Protein 2D59 (pdb70)

Nearest PDB structures (foldseek):
  3qa9-assembly1_A  TM=9.962E-01  e=3.421E-25  Escherichia coli
  2d5a-assembly1_A  TM=9.870E-01  e=1.812E-25  Pyrococcus horikoshii OT3
  3q9n-assembly1_A  TM=9.762E-01  e=2.712E-22  Escherichia coli
  3q9u-assembly1_A  TM=9.731E-01  e=4.806E-22  Escherichia coli
  3q9n-assembly2_B  TM=9.818E-01  e=1.826E-21  Escherichia coli

Foldseek 3Di:
DDWPDDDDLVRLLVCLVPFQFEEEEPADQDPVALNLVQVVLSVVVRGRYAYEDLVDQDHPNHGYHPAPLVDPDQHAEYADDDAQVPLLVNLVRCLVSVHQEYEAEARRHDVVSVVVNVVSNHHYTYHHGNNRSCCVSVNDD

Sequence (141 aa):
TRPIDGLTDEDIREILTRYKKIALVGASPKPERDANIVMKYLLEHGYDVYPVNPKYEEVLGRKCYPSVLDIPDKIEVVDLFVKPKLTMEYVEQAIKKGAKVVWFQYNTYNREASKKADEAGLIIVANRCMMREHERLLGEK

InterPro domains:
  IPR003781 CoA-binding [PF13380] (23-137)
  IPR003781 CoA-binding [SM00881] (19-111)
  IPR036291 NAD(P)-binding domain superfamily [SSF51735] (10-139)

Structure (mmCIF, N/CA/C/O backbone):
data_2D59
#
_entry.id   2D59
#
_cell.length_a   61.758
_cell.length_b   61.758
_cell.length_c   61.389
_cell.angle_alpha   90.00
_cell.angle_beta   90.00
_cell.angle_gamma   120.00
#
_symmetry.space_group_name_H-M   'P 31 2 1'
#
loop_
_entity.id
_entity.type
_entity.pdbx_description
1 polymer 'hypothetical protein PH1109'
2 water water
#
loop_
_atom_site.group_PDB
_atom_site.id
_atom_site.type_symbol
_atom_site.label_atom_id
_atom_site.label_alt_id
_atom_site.label_comp_id
_atom_site.label_asym_id
_atom_site.label_entity_id
_atom_site.label_seq_id
_atom_site.pdbx_P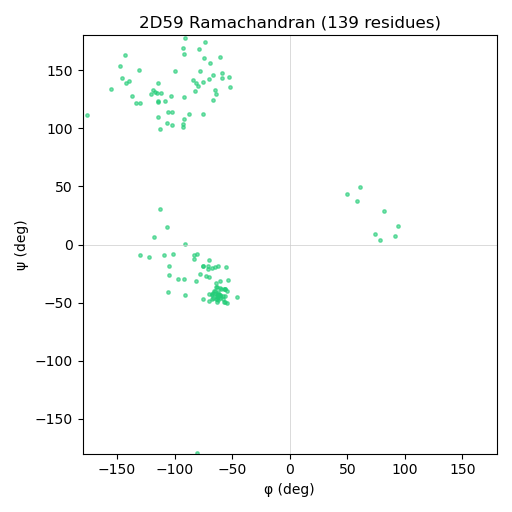DB_ins_code
_atom_site.Cartn_x
_atom_site.Cartn_y
_atom_site.Cartn_z
_atom_site.occupancy
_atom_site.B_iso_or_equiv
_atom_site.auth_seq_id
_atom_site.auth_comp_id
_atom_site.auth_asym_id
_atom_site.auth_atom_id
_atom_site.pdbx_PDB_model_num
ATOM 1 N N . THR A 1 4 ? 50.609 30.636 11.571 1.00 52.04 4 THR A N 1
ATOM 2 C CA . THR A 1 4 ? 49.601 31.331 12.421 1.00 48.12 4 THR A CA 1
ATOM 3 C C . THR A 1 4 ? 49.915 32.818 12.551 1.00 42.98 4 THR A C 1
ATOM 4 O O . THR A 1 4 ? 50.367 33.280 13.599 1.00 46.25 4 THR A O 1
ATOM 8 N N . ARG A 1 5 ? 49.668 33.563 11.479 1.00 35.68 5 ARG A N 1
ATOM 9 C CA . ARG A 1 5 ? 49.928 34.998 11.460 1.00 32.56 5 ARG A CA 1
ATOM 10 C C . ARG A 1 5 ? 48.798 35.782 12.122 1.00 29.04 5 ARG A C 1
ATOM 11 O O . ARG A 1 5 ? 47.622 35.472 11.932 1.00 31.30 5 ARG A O 1
ATOM 19 N N . PRO A 1 6 ? 49.143 36.812 12.912 1.00 26.45 6 PRO A N 1
ATOM 20 C CA . PRO A 1 6 ? 48.125 37.624 13.582 1.00 24.64 6 PRO A CA 1
ATOM 21 C C . PRO A 1 6 ? 47.186 38.271 12.566 1.00 23.74 6 PRO A C 1
ATOM 22 O O . PRO A 1 6 ? 47.608 38.673 11.479 1.00 24.27 6 PRO A O 1
ATOM 26 N N . ILE A 1 7 ? 45.914 38.366 12.928 1.00 19.40 7 ILE A N 1
ATOM 27 C CA . ILE A 1 7 ? 44.909 38.972 12.065 1.00 18.91 7 ILE A CA 1
ATOM 28 C C . ILE A 1 7 ? 44.783 40.458 12.390 1.00 20.68 7 ILE A C 1
ATOM 29 O O . ILE A 1 7 ? 44.469 41.269 11.519 1.00 23.27 7 ILE A O 1
ATOM 34 N N . ASP A 1 8 ? 45.037 40.813 13.646 1.00 19.94 8 ASP A N 1
ATOM 35 C CA . ASP A 1 8 ? 44.968 42.211 14.057 1.00 21.19 8 ASP A CA 1
ATOM 36 C C . ASP A 1 8 ? 46.244 42.919 13.607 1.00 24.25 8 ASP A C 1
ATOM 37 O O . ASP A 1 8 ? 47.211 42.269 13.206 1.00 27.18 8 ASP A O 1
ATOM 42 N N . GLY A 1 9 ? 46.247 44.247 13.675 1.00 26.77 9 GLY A N 1
ATOM 43 C CA . GLY A 1 9 ? 47.418 45.001 13.262 1.00 27.33 9 GLY A CA 1
ATOM 44 C C . GLY A 1 9 ? 48.207 45.600 14.412 1.00 26.49 9 GLY A C 1
ATOM 45 O O . GLY A 1 9 ? 49.056 46.468 14.206 1.00 31.89 9 GLY A O 1
ATOM 46 N N . LEU A 1 10 ? 47.937 45.135 15.627 1.00 25.76 10 LEU A N 1
ATOM 47 C CA . LEU A 1 10 ? 48.628 45.638 16.808 1.00 21.50 10 LEU A CA 1
ATOM 48 C C . LEU A 1 10 ? 50.102 45.220 16.826 1.00 19.87 10 LEU A C 1
ATOM 49 O O . LEU A 1 10 ? 50.489 44.222 16.215 1.00 24.99 10 LEU A O 1
ATOM 54 N N . THR A 1 11 ? 50.920 45.990 17.537 1.00 21.66 11 THR A N 1
ATOM 55 C CA . THR A 1 11 ? 52.351 45.722 17.645 1.00 23.20 11 THR A CA 1
ATOM 56 C C . THR A 1 11 ? 52.643 44.872 18.875 1.00 21.89 11 THR A C 1
ATOM 57 O O . THR A 1 11 ? 51.771 44.682 19.725 1.00 23.53 11 THR A O 1
ATOM 61 N N . ASP A 1 12 ? 53.865 44.361 18.979 1.00 20.96 12 ASP A N 1
ATOM 62 C CA . ASP A 1 12 ? 54.220 43.558 20.140 1.00 21.40 12 ASP A CA 1
ATOM 63 C C . ASP A 1 12 ? 54.064 44.403 21.399 1.00 23.70 12 ASP A C 1
ATOM 64 O O . ASP A 1 12 ? 53.734 43.889 22.465 1.00 22.25 12 ASP A O 1
ATOM 69 N N . GLU A 1 13 ? 54.293 45.706 21.263 1.00 25.87 13 GLU A N 1
ATOM 70 C CA . GLU A 1 13 ? 54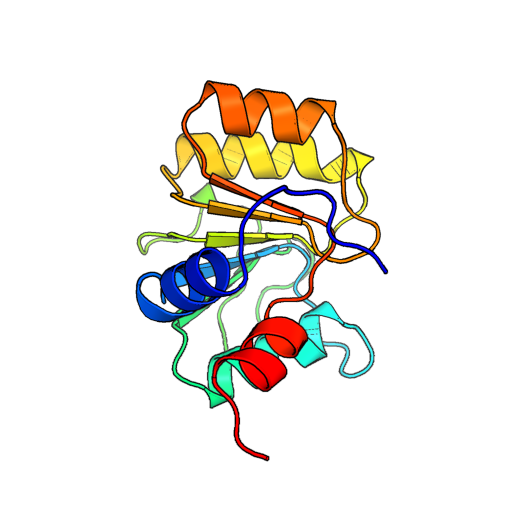.179 46.629 22.386 1.00 27.43 13 GLU A CA 1
ATOM 71 C C . GLU A 1 13 ? 52.727 46.723 22.850 1.00 24.94 13 GLU A C 1
ATOM 72 O O . GLU A 1 13 ? 52.447 46.754 24.050 1.00 23.44 13 GLU A O 1
ATOM 78 N N . ASP A 1 14 ? 51.808 46.778 21.890 1.00 21.83 14 ASP A N 1
ATOM 79 C CA . ASP A 1 14 ? 50.383 46.861 22.199 1.00 22.13 14 ASP A CA 1
ATOM 80 C C . ASP A 1 14 ? 49.922 45.619 22.943 1.00 22.65 14 ASP A C 1
ATOM 81 O O . ASP A 1 14 ? 49.220 45.709 23.950 1.00 23.63 14 ASP A O 1
ATOM 86 N N . ILE A 1 15 ? 50.317 44.454 22.437 1.00 23.41 15 ILE A N 1
ATOM 87 C CA . ILE A 1 15 ? 49.919 43.191 23.055 1.00 22.97 15 ILE A CA 1
ATOM 88 C C . ILE A 1 15 ? 50.487 43.090 24.456 1.00 22.44 15 ILE A C 1
ATOM 89 O O . ILE A 1 15 ? 49.796 42.682 25.393 1.00 22.16 15 ILE A O 1
ATOM 94 N N . ARG A 1 16 ? 51.751 43.464 24.599 1.00 20.02 16 ARG A N 1
ATOM 95 C CA . ARG A 1 16 ? 52.410 43.417 25.895 1.00 20.28 16 ARG A CA 1
ATOM 96 C C . ARG A 1 16 ? 51.668 44.309 26.892 1.00 21.60 16 ARG A C 1
ATOM 97 O O . ARG A 1 16 ? 51.533 43.966 28.069 1.00 22.09 16 ARG A O 1
ATOM 105 N N . GLU A 1 17 ? 51.189 45.453 26.412 1.00 21.90 17 GLU A N 1
ATOM 106 C CA . GLU A 1 17 ? 50.446 46.397 27.248 1.00 24.42 17 GLU A CA 1
ATOM 107 C C . GLU A 1 17 ? 49.103 45.793 27.665 1.00 24.80 17 GLU A C 1
ATOM 108 O O . GLU A 1 17 ? 48.687 45.908 28.817 1.00 19.46 17 GLU A O 1
ATOM 114 N N . ILE A 1 18 ? 48.431 45.147 26.718 1.00 21.02 18 ILE A N 1
ATOM 115 C CA . ILE A 1 18 ? 47.146 44.514 26.990 1.00 22.34 18 ILE A CA 1
ATOM 116 C C . ILE A 1 18 ? 47.296 43.441 28.060 1.00 22.38 18 ILE A C 1
ATOM 117 O O . ILE A 1 18 ? 46.464 43.325 28.962 1.00 21.11 18 ILE A O 1
ATOM 122 N N . LEU A 1 19 ? 48.354 42.645 27.944 1.00 18.86 19 LEU A N 1
ATOM 123 C CA . LEU A 1 19 ? 48.620 41.567 28.891 1.00 16.73 19 LEU A CA 1
ATOM 124 C C . LEU A 1 19 ? 49.051 42.106 30.249 1.00 21.17 19 LEU A C 1
ATOM 125 O O . LEU A 1 19 ? 48.951 41.424 31.267 1.00 18.99 19 LEU A O 1
ATOM 130 N N . THR A 1 20 ? 49.531 43.342 30.263 1.00 18.64 20 THR A N 1
ATOM 131 C CA . THR A 1 20 ? 49.997 43.942 31.499 1.00 20.96 20 THR A CA 1
ATOM 132 C C . THR A 1 20 ? 48.906 44.699 32.247 1.00 23.94 20 THR A C 1
ATOM 133 O O . THR A 1 20 ? 48.776 44.570 33.464 1.00 23.59 20 THR A O 1
ATOM 137 N N . ARG A 1 21 ? 48.112 45.471 31.517 1.00 24.30 21 ARG A N 1
ATOM 138 C CA . ARG A 1 21 ? 47.060 46.267 32.139 1.00 24.96 21 ARG A CA 1
ATOM 139 C C . ARG A 1 21 ? 45.763 45.541 32.475 1.00 26.40 21 ARG A C 1
ATOM 140 O O . ARG A 1 21 ? 45.099 45.884 33.451 1.00 26.64 21 ARG A O 1
ATOM 148 N N . TYR A 1 22 ? 45.402 44.538 31.682 1.00 23.73 22 TYR A N 1
ATOM 149 C CA . TYR A 1 22 ? 44.167 43.803 31.928 1.00 22.00 22 TYR A CA 1
ATOM 150 C C . TYR A 1 22 ? 44.423 42.420 32.522 1.00 26.06 22 TYR A C 1
ATOM 151 O O . TYR A 1 22 ? 44.994 41.543 31.871 1.00 25.25 22 TYR A O 1
ATOM 160 N N . LYS A 1 23 ? 43.992 42.238 33.768 1.00 24.45 23 LYS A N 1
ATOM 161 C CA . LYS A 1 23 ? 44.165 40.973 34.471 1.00 24.16 23 LYS A CA 1
ATOM 162 C C . LYS A 1 23 ? 42.845 40.230 34.663 1.00 22.44 23 LYS A C 1
ATOM 163 O O . LYS A 1 23 ? 42.846 39.083 35.100 1.00 22.15 23 LYS A O 1
ATOM 169 N N . LYS 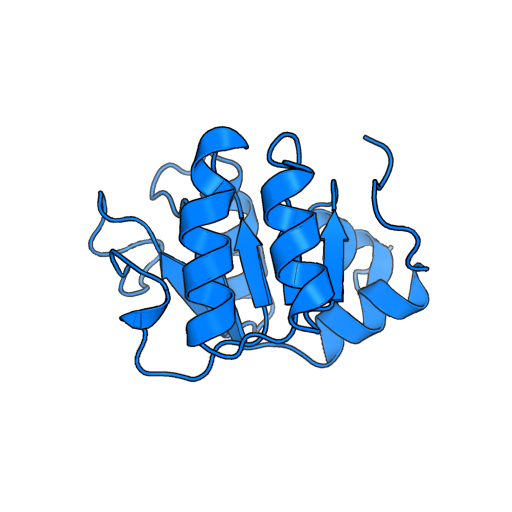A 1 24 ? 41.731 40.886 34.345 1.00 18.83 24 LYS A N 1
ATOM 170 C CA . LYS A 1 24 ? 40.407 40.279 34.497 1.00 23.07 24 LYS A CA 1
ATOM 171 C C . LYS A 1 24 ? 40.010 39.609 33.185 1.00 21.24 24 LYS A C 1
ATOM 172 O O . LYS A 1 24 ? 39.565 40.273 32.243 1.00 21.19 24 LYS A O 1
ATOM 178 N N . ILE A 1 25 ? 40.164 38.289 33.131 1.00 19.83 25 ILE A N 1
ATOM 179 C CA . ILE A 1 25 ? 39.860 37.533 31.922 1.00 18.44 25 ILE A CA 1
ATOM 180 C C . ILE A 1 25 ? 38.657 36.606 32.007 1.00 21.21 25 ILE A C 1
ATOM 181 O O . ILE A 1 25 ? 38.532 35.817 32.942 1.00 20.25 25 ILE A O 1
ATOM 186 N N . ALA A 1 26 ? 37.779 36.711 31.016 1.00 21.12 26 ALA A N 1
ATOM 187 C CA . ALA A 1 26 ? 36.627 35.833 30.912 1.00 20.07 26 ALA A CA 1
ATOM 188 C C . ALA A 1 26 ? 37.082 34.869 29.819 1.00 21.90 26 ALA A C 1
ATOM 189 O O . ALA A 1 26 ? 37.288 35.274 28.672 1.00 22.35 26 ALA A O 1
ATOM 191 N N . LEU A 1 27 ? 37.264 33.602 30.171 1.00 18.02 27 LEU A N 1
ATOM 192 C CA . LEU A 1 27 ? 37.733 32.626 29.197 1.00 16.54 27 LEU A CA 1
ATOM 193 C C . LEU A 1 27 ? 36.577 31.761 28.712 1.00 21.84 27 LEU A C 1
ATOM 194 O O . LEU A 1 27 ? 36.131 30.843 29.404 1.00 21.00 27 LEU A O 1
ATOM 199 N N . VAL A 1 28 ? 36.105 32.079 27.508 1.00 21.22 28 VAL A N 1
ATOM 200 C CA . VAL A 1 28 ? 34.982 31.391 26.879 1.00 20.37 28 VAL A CA 1
ATOM 201 C C . VAL A 1 28 ? 35.401 30.100 26.192 1.00 23.31 28 VAL A C 1
ATOM 202 O O . VAL A 1 28 ? 36.362 30.071 25.420 1.00 22.38 28 VAL A O 1
ATOM 206 N N . GLY A 1 29 ? 34.660 29.031 26.461 1.00 22.58 29 GLY A N 1
ATOM 207 C CA . GLY A 1 29 ? 34.990 27.748 25.877 1.00 18.16 29 GLY A CA 1
ATOM 208 C C . GLY A 1 29 ? 35.856 26.953 26.833 1.00 18.72 29 GLY A C 1
ATOM 209 O O . GLY A 1 29 ? 36.488 25.973 26.439 1.00 24.23 29 GLY A O 1
ATOM 210 N N . ALA A 1 30 ? 35.881 27.381 28.093 1.00 19.31 30 ALA A N 1
ATOM 211 C CA . ALA A 1 30 ? 36.670 26.712 29.123 1.00 20.82 30 ALA A CA 1
ATOM 212 C C . ALA A 1 30 ? 36.350 25.222 29.156 1.00 24.01 30 ALA A C 1
ATOM 213 O O . ALA A 1 30 ? 35.204 24.819 28.951 1.00 22.57 30 ALA A O 1
ATOM 215 N N . SER A 1 31 ? 37.367 24.411 29.428 1.00 19.98 31 SER A N 1
ATOM 216 C CA . SER A 1 31 ? 37.199 22.963 29.460 1.00 22.03 31 SER A CA 1
ATOM 217 C C . SER A 1 31 ? 38.078 22.304 30.517 1.00 22.09 31 SER A C 1
ATOM 218 O O . SER A 1 31 ? 39.204 22.735 30.758 1.00 20.93 31 SER A O 1
ATOM 221 N N . PRO A 1 32 ? 37.565 21.248 31.171 1.00 21.58 32 PRO A N 1
ATOM 222 C CA . PRO A 1 32 ? 38.323 20.534 32.201 1.00 18.86 32 PRO A CA 1
ATOM 223 C C . PRO A 1 32 ? 39.316 19.552 31.572 1.00 18.32 32 PRO A C 1
ATOM 224 O O . PRO A 1 32 ? 40.150 18.968 32.262 1.00 21.57 32 PRO A O 1
ATOM 228 N N . LYS A 1 33 ? 39.220 19.382 30.255 1.00 19.73 33 LYS A N 1
ATOM 229 C CA . LYS A 1 33 ? 40.095 18.473 29.521 1.00 23.05 33 LYS A CA 1
ATOM 230 C C . LYS A 1 33 ? 41.491 19.068 29.363 1.00 25.14 33 LYS A C 1
ATOM 231 O O . LYS A 1 33 ? 41.679 20.050 28.645 1.00 25.08 33 LYS A O 1
ATOM 237 N N . PRO A 1 34 ? 42.492 18.464 30.020 1.00 23.92 34 PRO A N 1
ATOM 238 C CA . PRO A 1 34 ? 43.888 18.916 29.979 1.00 24.66 34 PRO A CA 1
ATOM 239 C C . PRO A 1 34 ? 44.510 19.088 28.595 1.00 25.32 34 PRO A C 1
ATOM 240 O O . PRO A 1 34 ? 45.385 19.939 28.411 1.00 28.18 34 PRO A O 1
ATOM 244 N N . GLU A 1 35 ? 44.069 18.291 27.626 1.00 23.14 35 GLU A N 1
ATOM 245 C CA . GLU A 1 35 ? 44.644 18.363 26.289 1.00 25.76 35 GLU A CA 1
ATOM 246 C C . GLU A 1 35 ? 44.075 19.454 25.390 1.00 22.82 35 GLU A C 1
ATOM 247 O O . GLU A 1 35 ? 44.607 19.704 24.309 1.00 25.99 35 GLU A O 1
ATOM 253 N N . ARG A 1 36 ? 43.003 20.105 25.832 1.00 23.44 36 ARG A N 1
ATOM 254 C CA . ARG A 1 36 ? 42.382 21.170 25.049 1.00 25.73 36 ARG A CA 1
ATOM 255 C C . ARG A 1 36 ? 43.098 22.495 25.289 1.00 21.18 36 ARG A C 1
ATOM 256 O O . ARG A 1 36 ? 43.502 22.793 26.411 1.00 20.98 36 ARG A O 1
ATOM 264 N N . ASP A 1 37 ? 43.249 23.286 24.230 1.00 22.01 37 ASP A N 1
ATOM 265 C CA . ASP A 1 37 ? 43.922 24.579 24.334 1.00 20.71 37 ASP A CA 1
ATOM 266 C C . ASP A 1 37 ? 43.314 25.477 25.411 1.00 19.52 37 ASP A C 1
ATOM 267 O O . ASP A 1 37 ? 44.037 26.153 26.141 1.00 18.44 37 ASP A O 1
ATOM 272 N N . ALA A 1 38 ? 41.990 25.482 25.519 1.00 18.76 38 ALA A N 1
ATOM 273 C CA . ALA A 1 38 ? 41.322 26.309 26.519 1.00 19.24 38 ALA A CA 1
ATOM 274 C C . ALA A 1 38 ? 41.822 26.006 27.930 1.00 18.95 38 ALA A C 1
ATOM 275 O O . ALA A 1 38 ? 41.968 26.908 28.753 1.00 17.68 38 ALA A O 1
ATOM 277 N N . ASN A 1 39 ? 42.080 24.733 28.208 1.00 16.21 39 ASN A N 1
ATOM 278 C CA . ASN A 1 39 ? 42.559 24.335 29.527 1.00 18.85 39 ASN A CA 1
ATOM 279 C C . ASN A 1 39 ? 44.034 24.702 29.689 1.00 17.34 39 ASN A C 1
ATOM 280 O O . ASN A 1 39 ? 44.436 25.274 30.705 1.00 18.13 39 ASN A O 1
ATOM 285 N N . ILE A 1 40 ? 44.831 24.380 28.677 1.00 18.22 40 ILE A N 1
ATOM 286 C CA . ILE A 1 40 ? 46.257 24.681 28.694 1.00 16.20 40 ILE A CA 1
ATOM 287 C C . ILE A 1 40 ? 46.504 26.170 28.961 1.00 18.51 40 ILE A C 1
ATOM 288 O O . ILE A 1 40 ? 47.296 26.535 29.837 1.00 17.98 40 ILE A O 1
ATOM 293 N N . VAL A 1 41 ? 45.818 27.022 28.207 1.00 17.37 41 VAL A N 1
ATOM 294 C CA . VAL A 1 41 ? 45.978 28.467 28.356 1.00 15.26 41 VAL A CA 1
ATOM 295 C C . VAL A 1 41 ? 45.446 28.972 29.698 1.00 17.25 41 VAL A C 1
ATOM 296 O O . VAL A 1 41 ? 46.088 29.785 30.364 1.00 16.22 41 VAL A O 1
ATOM 300 N N . MET A 1 42 ? 44.280 28.493 30.115 1.00 17.35 42 MET A N 1
ATOM 301 C CA . MET A 1 42 ? 43.746 28.946 31.394 1.00 16.67 42 MET A CA 1
ATOM 302 C C . MET A 1 42 ? 44.691 28.584 32.535 1.00 17.44 42 MET A C 1
ATOM 303 O O . MET A 1 42 ? 44.946 29.393 33.427 1.00 16.41 42 MET A O 1
ATOM 308 N N . LYS A 1 43 ? 45.212 27.361 32.509 1.00 14.31 43 LYS A N 1
ATOM 309 C CA . LYS A 1 43 ? 46.120 26.915 33.556 1.00 17.35 43 LYS A CA 1
ATOM 310 C C . LYS A 1 43 ? 47.324 27.853 33.630 1.00 18.58 43 LYS A C 1
ATOM 311 O O . LYS A 1 43 ? 47.739 28.264 34.712 1.00 18.93 43 LYS A O 1
ATOM 317 N N . TYR A 1 44 ? 47.865 28.194 32.466 1.00 18.08 44 TYR A N 1
ATOM 318 C CA . TYR A 1 44 ? 49.020 29.082 32.378 1.00 15.10 44 TYR A CA 1
ATOM 319 C C . TYR A 1 44 ? 48.689 30.465 32.937 1.00 16.98 44 TYR A C 1
ATOM 320 O O . TYR A 1 44 ? 49.472 31.041 33.698 1.00 18.23 44 TYR A O 1
ATOM 329 N N . LEU A 1 45 ? 47.528 30.995 32.563 1.00 17.57 45 LEU A N 1
ATOM 330 C CA . LEU A 1 45 ? 47.118 32.314 33.038 1.00 16.96 45 LEU A CA 1
ATOM 331 C C . LEU A 1 45 ? 46.953 32.337 34.555 1.00 16.85 45 LEU A C 1
ATOM 332 O O . LEU A 1 45 ? 47.370 33.285 35.216 1.00 18.79 45 LEU A O 1
ATOM 337 N N . LEU A 1 46 ? 46.349 31.292 35.114 1.00 17.38 46 LEU A N 1
ATOM 338 C CA . LEU A 1 46 ? 46.168 31.236 36.555 1.00 14.32 46 LEU A CA 1
ATOM 339 C C . LEU A 1 46 ? 47.529 31.214 37.238 1.00 15.75 46 LEU A C 1
ATOM 340 O O . LEU A 1 46 ? 47.730 31.866 38.261 1.00 16.95 46 LEU A O 1
ATOM 345 N N . GLU A 1 47 ? 48.461 30.463 36.659 1.00 17.06 47 GLU A N 1
ATOM 346 C CA . GLU A 1 47 ? 49.799 30.351 37.219 1.00 18.42 47 GLU A CA 1
ATOM 347 C C . GLU A 1 47 ? 50.590 31.647 37.076 1.00 18.61 47 GLU A C 1
ATOM 348 O O . GLU A 1 47 ? 51.619 31.822 37.724 1.00 23.37 47 GLU A O 1
ATOM 354 N N . HIS A 1 48 ? 50.097 32.562 36.249 1.00 16.57 48 HIS A N 1
ATOM 355 C CA . HIS A 1 48 ? 50.785 33.830 36.060 1.00 19.64 48 HIS A CA 1
ATOM 356 C C . HIS A 1 48 ? 50.046 35.055 36.595 1.00 20.39 48 HIS A C 1
ATOM 357 O O . HIS A 1 48 ? 50.168 36.164 36.066 1.00 22.60 48 HIS A O 1
ATOM 364 N N . GLY A 1 49 ? 49.270 34.832 37.654 1.00 22.13 49 GLY A N 1
ATOM 365 C CA . GLY A 1 49 ? 48.563 35.911 38.324 1.00 20.79 49 GLY A CA 1
ATOM 366 C C . GLY A 1 49 ? 47.286 36.506 37.774 1.00 16.70 49 GLY A C 1
ATOM 367 O O . GLY A 1 49 ? 46.766 37.466 38.346 1.00 20.10 49 GLY A O 1
ATOM 368 N N . TYR A 1 50 ? 46.770 35.966 36.678 1.00 18.69 50 TYR A N 1
ATOM 369 C CA . TYR A 1 50 ? 45.542 36.498 36.109 1.00 17.65 50 TYR A CA 1
ATOM 370 C C . TYR A 1 50 ? 44.294 36.052 36.867 1.00 20.28 50 TYR A C 1
ATOM 371 O O . TYR A 1 50 ? 44.269 34.975 37.468 1.00 17.69 50 TYR A O 1
ATOM 380 N N . ASP A 1 51 ? 43.276 36.909 36.865 1.00 19.73 51 ASP A N 1
ATOM 381 C CA . ASP A 1 51 ? 41.990 36.594 37.493 1.00 19.33 51 ASP A CA 1
ATOM 382 C C . ASP A 1 51 ? 41.192 36.011 36.334 1.00 17.96 51 ASP A C 1
ATOM 383 O O . ASP A 1 51 ? 40.727 36.747 35.463 1.00 20.31 51 ASP A O 1
ATOM 388 N N . VAL A 1 52 ? 41.046 34.690 36.314 1.00 17.80 52 VAL A N 1
ATOM 389 C CA . VAL A 1 52 ? 40.347 34.029 35.222 1.00 18.93 52 VAL A CA 1
ATOM 390 C C . VAL A 1 52 ? 38.982 33.481 35.616 1.00 20.20 52 VAL A C 1
ATOM 391 O O . VAL A 1 52 ? 38.863 32.678 36.541 1.00 19.44 52 VAL A O 1
ATOM 395 N N . TYR A 1 53 ? 37.963 33.931 34.893 1.00 17.28 53 TYR A N 1
ATOM 396 C CA . TYR A 1 53 ? 36.584 33.518 35.112 1.00 20.07 53 TYR A CA 1
ATOM 397 C C . TYR A 1 53 ? 36.150 32.717 33.890 1.00 19.69 53 TYR A C 1
ATOM 398 O O . TYR A 1 53 ? 35.801 33.283 32.853 1.00 20.17 53 TYR A O 1
ATOM 407 N N . PRO A 1 54 ? 36.185 31.379 33.991 1.00 20.25 54 PRO A N 1
ATOM 408 C CA . PRO A 1 54 ? 35.792 30.528 32.867 1.00 21.02 54 PRO A CA 1
ATOM 409 C C . PRO A 1 54 ? 34.317 30.609 32.506 1.00 20.57 54 PRO A C 1
ATOM 410 O O . PRO A 1 54 ? 33.461 30.778 33.375 1.00 20.27 54 PRO A O 1
ATOM 414 N N . VAL A 1 55 ? 34.041 30.493 31.211 1.00 19.33 55 VAL A N 1
ATOM 415 C CA . VAL A 1 55 ? 32.680 30.537 30.696 1.00 22.00 55 VAL A CA 1
ATOM 416 C C . VAL A 1 55 ? 32.412 29.356 29.770 1.00 24.57 55 VAL A C 1
ATOM 417 O O . VAL A 1 55 ? 33.106 29.163 28.774 1.00 23.28 55 VAL A O 1
ATOM 421 N N . ASN A 1 56 ? 31.400 28.566 30.115 1.00 24.93 56 ASN A N 1
ATOM 422 C CA . ASN A 1 56 ? 30.998 27.413 29.318 1.00 26.46 56 ASN A CA 1
ATOM 423 C C . ASN A 1 56 ? 29.753 26.801 29.951 1.00 29.73 56 ASN A C 1
ATOM 424 O O . ASN A 1 56 ? 29.814 26.250 31.047 1.00 25.73 56 ASN A O 1
ATOM 429 N N . PRO A 1 57 ? 28.603 26.902 29.270 1.00 31.06 57 PRO A N 1
ATOM 430 C CA . PRO A 1 57 ? 27.341 26.354 29.777 1.00 35.05 57 PRO A CA 1
ATOM 431 C C . PRO A 1 57 ? 27.405 24.865 30.122 1.00 34.96 57 PRO A C 1
ATOM 432 O O . PRO A 1 57 ? 26.574 24.363 30.879 1.00 33.65 57 PRO A O 1
ATOM 436 N N . LYS A 1 58 ? 28.393 24.166 29.571 1.00 33.51 58 LYS A N 1
ATOM 437 C CA . LYS A 1 58 ? 28.544 22.733 29.809 1.00 33.28 58 LYS A CA 1
ATOM 438 C C . LYS A 1 58 ? 29.274 22.365 31.097 1.00 35.15 58 LYS A C 1
ATOM 439 O O . LYS A 1 58 ? 29.264 21.203 31.504 1.00 34.47 58 LYS A O 1
ATOM 445 N N . TYR A 1 59 ? 29.908 23.341 31.740 1.00 28.42 59 TYR A N 1
ATOM 446 C CA . TYR A 1 59 ? 30.643 23.064 32.969 1.00 28.62 59 TYR A CA 1
ATOM 447 C C . TYR A 1 59 ? 30.307 24.031 34.094 1.00 24.54 59 TYR A C 1
ATOM 448 O O . TYR A 1 59 ? 29.967 25.190 33.856 1.00 29.53 59 TYR A O 1
ATOM 457 N N . GLU A 1 60 ? 30.408 23.546 35.327 1.00 27.64 60 GLU A N 1
ATOM 458 C CA . GLU A 1 60 ? 30.107 24.364 36.492 1.00 27.61 60 GLU A CA 1
ATOM 459 C C . GLU A 1 60 ? 31.396 24.786 37.197 1.00 26.11 60 GLU A C 1
ATOM 460 O O . GLU A 1 60 ? 31.406 25.739 37.976 1.00 28.44 60 GLU A O 1
ATOM 466 N N . GLU A 1 61 ? 32.479 24.072 36.910 1.00 26.24 61 GLU A N 1
ATOM 467 C CA . GLU A 1 61 ? 33.774 24.372 37.510 1.00 26.06 61 GLU A CA 1
ATOM 468 C C . GLU A 1 61 ? 34.922 23.884 36.633 1.00 23.97 61 GLU A C 1
ATOM 469 O O . GLU A 1 61 ? 34.907 22.759 36.139 1.00 24.83 61 GLU A O 1
ATOM 475 N N . VAL A 1 62 ? 35.919 24.742 36.435 1.00 21.90 62 VAL A N 1
ATOM 476 C CA . VAL A 1 62 ? 37.078 24.385 35.631 1.00 17.94 62 VAL A CA 1
ATOM 477 C C . VAL A 1 62 ? 38.332 24.880 36.344 1.00 18.26 62 VAL A C 1
ATOM 478 O O . VAL A 1 62 ? 38.414 26.044 36.728 1.00 19.00 62 VAL A O 1
ATOM 482 N N . LEU A 1 63 ? 39.287 23.977 36.539 1.00 21.22 63 LEU A N 1
ATOM 483 C CA . LEU A 1 63 ? 40.545 24.300 37.200 1.00 19.34 63 LEU A CA 1
ATOM 484 C C . LEU A 1 63 ? 40.360 25.035 38.529 1.00 21.42 63 LEU A C 1
ATOM 485 O O . LEU A 1 63 ? 41.067 25.999 38.822 1.00 20.74 63 LEU A O 1
ATOM 490 N N . GLY A 1 64 ? 39.405 24.569 39.331 1.00 20.24 64 GLY A N 1
ATOM 491 C CA . GLY A 1 64 ? 39.149 25.175 40.627 1.00 20.79 64 GLY A CA 1
ATOM 492 C C . GLY A 1 64 ? 38.442 26.516 40.584 1.00 18.94 64 GLY A C 1
ATOM 493 O O . GLY A 1 64 ? 38.318 27.187 41.608 1.00 21.92 64 GLY A O 1
ATOM 494 N N . ARG A 1 65 ? 37.968 26.905 39.406 1.00 17.67 65 ARG A N 1
ATOM 495 C CA . ARG A 1 65 ? 37.278 28.181 39.244 1.00 18.92 65 ARG A CA 1
ATOM 496 C C . ARG A 1 65 ? 35.811 27.963 38.880 1.00 18.29 65 ARG A C 1
ATOM 497 O O . ARG A 1 65 ? 35.491 27.084 38.078 1.00 22.90 65 ARG A O 1
ATOM 505 N N . LYS A 1 66 ? 34.923 28.761 39.467 1.00 20.96 66 LYS A N 1
ATOM 506 C CA . LYS A 1 66 ? 33.505 28.632 39.155 1.00 21.33 66 LYS A CA 1
ATOM 507 C C . LYS A 1 66 ? 33.315 28.987 37.685 1.00 22.32 66 LYS A C 1
ATOM 508 O O . LYS A 1 66 ? 33.779 30.032 37.229 1.00 22.98 66 LYS A O 1
ATOM 514 N N . CYS A 1 67 ? 32.631 28.118 36.949 1.00 22.85 67 CYS A N 1
ATOM 515 C CA . CYS A 1 67 ? 32.402 28.340 35.526 1.00 24.26 67 CYS A CA 1
ATOM 516 C C . CYS A 1 67 ? 30.979 28.822 35.252 1.00 26.42 67 CYS A C 1
ATOM 517 O O . CYS A 1 67 ? 30.012 28.197 35.686 1.00 28.65 67 CYS A O 1
ATOM 520 N N . TYR A 1 68 ? 30.859 29.933 34.529 1.00 26.54 68 TYR A N 1
ATOM 521 C CA . TYR A 1 68 ? 29.555 30.511 34.213 1.00 28.25 68 TYR A CA 1
ATOM 522 C C . TYR A 1 68 ? 29.066 30.163 32.805 1.00 31.18 68 TYR A C 1
ATOM 523 O O . TYR A 1 68 ? 29.862 29.965 31.888 1.00 29.09 68 TYR A O 1
ATOM 532 N N . PRO A 1 69 ? 27.738 30.073 32.621 1.00 30.91 69 PRO A N 1
ATOM 533 C CA . PRO A 1 69 ? 27.174 29.745 31.308 1.00 32.31 69 PRO A CA 1
ATOM 534 C C . PRO A 1 69 ? 27.235 30.915 30.327 1.00 32.43 69 PRO A C 1
ATOM 535 O O . PRO A 1 69 ? 27.124 30.726 29.117 1.00 36.03 69 PRO A O 1
ATOM 539 N N . SER A 1 70 ? 27.415 32.120 30.859 1.00 32.29 70 SER A N 1
ATOM 540 C CA . SER A 1 70 ? 27.493 33.329 30.045 1.00 33.43 70 SER A CA 1
ATOM 541 C C . SER A 1 70 ? 28.438 34.355 30.660 1.00 33.05 70 SER A C 1
ATOM 542 O O . SER A 1 70 ? 28.640 34.379 31.874 1.00 36.28 70 SER A O 1
ATOM 545 N N . VAL A 1 71 ? 29.012 35.206 29.815 1.00 31.40 71 VAL A N 1
ATOM 546 C CA . VAL A 1 71 ? 29.930 36.239 30.280 1.00 28.99 71 VAL A CA 1
ATOM 547 C C . VAL A 1 71 ? 29.233 37.227 31.213 1.00 34.01 71 VAL A C 1
ATOM 548 O O . VAL A 1 71 ? 29.825 37.704 32.183 1.00 34.25 71 VAL A O 1
ATOM 552 N N . LEU A 1 72 ? 27.974 37.529 30.915 1.00 34.33 72 LEU A N 1
ATOM 553 C CA . LEU A 1 72 ? 27.202 38.466 31.721 1.00 36.39 72 LEU A CA 1
ATOM 554 C C . LEU A 1 72 ? 26.883 37.942 33.120 1.00 37.76 72 LEU A C 1
ATOM 555 O O . LEU A 1 72 ? 26.578 38.724 34.021 1.00 36.50 72 LEU A O 1
ATOM 560 N N . ASP A 1 73 ? 26.954 36.626 33.302 1.00 36.74 73 ASP A N 1
ATOM 561 C CA . ASP A 1 73 ? 26.667 36.025 34.602 1.00 36.47 73 ASP A CA 1
ATOM 562 C C . ASP A 1 73 ? 27.803 36.231 35.597 1.00 38.87 73 ASP A C 1
ATOM 563 O O . ASP A 1 73 ? 27.614 36.087 36.805 1.00 40.83 73 ASP A O 1
ATOM 568 N N . ILE A 1 74 ? 28.984 36.559 35.087 1.00 34.37 74 ILE A N 1
ATOM 569 C CA . ILE A 1 74 ? 30.140 36.784 35.944 1.00 33.27 74 ILE A CA 1
ATOM 570 C C . ILE A 1 74 ? 29.920 38.032 36.792 1.00 37.40 74 ILE A C 1
ATOM 571 O O . ILE A 1 74 ? 29.661 39.112 36.266 1.00 37.86 74 ILE A O 1
ATOM 576 N N . PRO A 1 75 ? 30.016 37.894 38.123 1.00 36.68 75 PRO A N 1
ATOM 577 C CA . PRO A 1 75 ? 29.828 39.007 39.061 1.00 38.56 75 PRO A CA 1
ATOM 578 C C . PRO A 1 75 ? 30.880 40.108 38.930 1.00 39.10 75 PRO A C 1
ATOM 579 O O . PRO A 1 75 ? 30.554 41.293 38.898 1.00 42.07 75 PRO A O 1
ATOM 583 N N . ASP A 1 76 ? 32.144 39.704 38.857 1.00 37.44 76 ASP A N 1
ATOM 584 C CA . ASP A 1 76 ? 33.255 40.646 38.760 1.00 35.53 76 ASP A CA 1
ATOM 585 C C . ASP A 1 76 ? 33.399 41.296 37.390 1.00 32.90 76 ASP A C 1
ATOM 586 O O . ASP A 1 76 ? 32.878 40.793 36.394 1.00 29.93 76 ASP A O 1
ATOM 591 N N . LYS A 1 77 ? 34.110 42.420 37.348 1.00 32.32 77 LYS A N 1
ATOM 592 C CA . LYS A 1 77 ? 34.318 43.131 36.094 1.00 34.87 77 LYS A CA 1
ATOM 593 C C . LYS A 1 77 ? 35.244 42.319 35.199 1.00 33.55 77 LYS A C 1
ATOM 594 O O . LYS A 1 77 ? 36.182 41.676 35.674 1.00 30.27 77 LYS A O 1
ATOM 600 N N . ILE A 1 78 ? 34.964 42.345 33.903 1.00 31.92 78 ILE A N 1
ATOM 601 C CA . ILE A 1 78 ? 35.768 41.620 32.927 1.00 27.98 78 ILE A CA 1
ATOM 602 C C . ILE A 1 78 ? 36.376 42.616 31.958 1.00 26.02 78 ILE A C 1
ATOM 603 O O . ILE A 1 78 ? 35.686 43.503 31.459 1.00 28.23 78 ILE A O 1
ATOM 608 N N . GLU A 1 79 ? 37.670 42.469 31.695 1.00 27.30 79 GLU A N 1
ATOM 609 C CA . GLU A 1 79 ? 38.360 43.371 30.783 1.00 21.38 79 GLU A CA 1
ATOM 610 C C . GLU A 1 79 ? 38.655 42.696 29.448 1.00 26.10 79 GLU A C 1
ATOM 611 O O . GLU A 1 79 ? 38.507 43.307 28.390 1.00 25.48 79 GLU A O 1
ATOM 617 N N . VAL A 1 80 ? 39.061 41.430 29.504 1.00 23.72 80 VAL A N 1
ATOM 618 C CA . VAL A 1 80 ? 39.378 40.677 28.295 1.00 19.21 80 VAL A CA 1
ATOM 619 C C . VAL A 1 80 ? 38.512 39.430 28.137 1.00 23.81 80 VAL A C 1
ATOM 620 O O . VAL A 1 80 ? 38.378 38.626 29.061 1.00 22.56 80 VAL A O 1
ATOM 624 N N . VAL A 1 81 ? 37.916 39.281 26.961 1.00 19.65 81 VAL A N 1
ATOM 625 C CA . VAL A 1 81 ? 37.107 38.108 26.671 1.00 18.36 81 VAL A CA 1
ATOM 626 C C . VAL A 1 81 ? 37.937 37.257 25.712 1.00 19.37 81 VAL A C 1
ATOM 627 O O . VAL A 1 81 ? 38.077 37.573 24.527 1.00 21.22 81 VAL A O 1
ATOM 631 N N . ASP A 1 82 ? 38.493 36.180 26.255 1.00 19.70 82 ASP A N 1
ATOM 632 C CA . ASP A 1 82 ? 39.361 35.258 25.529 1.00 18.93 82 ASP A CA 1
ATOM 633 C C . ASP A 1 82 ? 38.531 34.122 24.938 1.00 19.18 82 ASP A C 1
ATOM 634 O O . ASP A 1 82 ? 38.071 33.241 25.664 1.00 19.34 82 ASP A O 1
ATOM 639 N N . LEU A 1 83 ? 38.358 34.141 23.618 1.00 17.55 83 LEU A N 1
ATOM 640 C CA . LEU A 1 83 ? 37.532 33.150 22.925 1.00 17.71 83 LEU A CA 1
ATOM 641 C C . LEU A 1 83 ? 38.195 31.884 22.392 1.00 16.73 83 LEU A C 1
ATOM 642 O O . LEU A 1 83 ? 39.155 31.940 21.628 1.00 18.15 83 LEU A O 1
ATOM 647 N N . PHE A 1 84 ? 37.637 30.737 22.768 1.00 21.02 84 PHE A N 1
ATOM 648 C CA . PHE A 1 84 ? 38.136 29.447 22.311 1.00 23.62 84 PHE A CA 1
ATOM 649 C C . PHE A 1 84 ? 37.074 28.694 21.508 1.00 29.04 84 PHE A C 1
ATOM 650 O O . PHE A 1 84 ? 37.282 27.544 21.119 1.00 36.25 84 PHE A O 1
ATOM 658 N N . VAL A 1 85 ? 35.947 29.350 21.244 1.00 23.68 85 VAL A N 1
ATOM 659 C CA . VAL A 1 85 ? 34.856 28.722 20.497 1.00 26.63 85 VAL A CA 1
ATOM 660 C C . VAL A 1 85 ? 34.897 28.954 18.985 1.00 27.73 85 VAL A C 1
ATOM 661 O O . VAL A 1 85 ? 35.595 29.842 18.494 1.00 27.66 85 VAL A O 1
ATOM 665 N N . LYS A 1 86 ? 34.134 28.141 18.257 1.00 28.37 86 LYS A N 1
ATOM 666 C CA . LYS A 1 86 ? 34.069 28.218 16.801 1.00 30.49 86 LYS A CA 1
ATOM 667 C C . LYS A 1 86 ? 33.612 29.597 16.343 1.00 26.20 86 LYS A C 1
ATOM 668 O O . LYS A 1 86 ? 32.825 30.255 17.018 1.00 28.42 86 LYS A O 1
ATOM 674 N N . PRO A 1 87 ? 34.101 30.048 15.178 1.00 28.87 87 PRO A N 1
ATOM 675 C CA . PRO A 1 87 ? 33.744 31.357 14.626 1.00 26.38 87 PRO A CA 1
ATOM 676 C C . PRO A 1 87 ? 32.249 31.671 14.668 1.00 29.17 87 PRO A C 1
ATOM 677 O O . PRO A 1 87 ? 31.850 32.767 15.055 1.00 26.02 87 PRO A O 1
ATOM 681 N N . LYS A 1 88 ? 31.432 30.702 14.273 1.00 31.93 88 LYS A N 1
ATOM 682 C CA . LYS A 1 88 ? 29.985 30.878 14.238 1.00 36.14 88 LYS A CA 1
ATOM 683 C C . LYS A 1 88 ? 29.373 31.144 15.612 1.00 35.53 88 LYS A C 1
ATOM 684 O O . LYS A 1 88 ? 28.254 31.649 15.709 1.00 39.26 88 LYS A O 1
ATOM 690 N N . LEU A 1 89 ? 30.107 30.813 16.671 1.00 33.49 89 LEU A N 1
ATOM 691 C CA . LEU A 1 89 ? 29.606 31.005 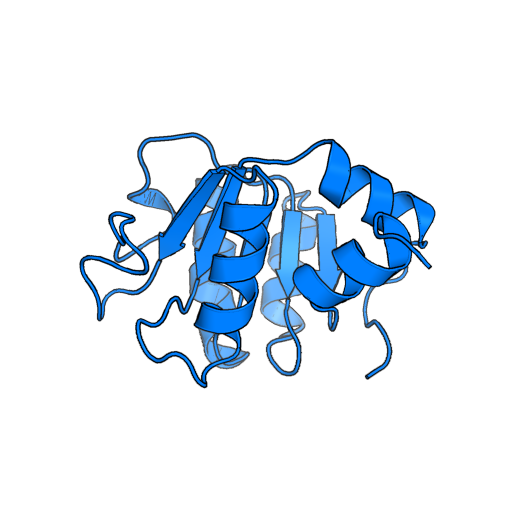18.028 1.00 31.05 89 LEU A CA 1
ATOM 692 C C . LEU A 1 89 ? 30.163 32.236 18.738 1.00 30.36 89 LEU A C 1
ATOM 693 O O . LEU A 1 89 ? 29.699 32.591 19.821 1.00 26.61 89 LEU A O 1
ATOM 698 N N . THR A 1 90 ? 31.150 32.891 18.136 1.00 27.79 90 THR A N 1
ATOM 699 C CA . THR A 1 90 ? 31.747 34.064 18.759 1.00 27.54 90 THR A CA 1
ATOM 700 C C . THR A 1 90 ? 30.827 35.279 18.797 1.00 28.94 90 THR A C 1
ATOM 701 O O . THR A 1 90 ? 30.946 36.119 19.688 1.00 27.94 90 THR A O 1
ATOM 705 N N . MET A 1 91 ? 29.912 35.379 17.837 1.00 27.51 91 MET A N 1
ATOM 706 C CA . MET A 1 91 ? 28.997 36.514 17.800 1.00 30.05 91 MET A CA 1
ATOM 707 C C . MET A 1 91 ? 28.223 36.645 19.108 1.00 27.10 91 MET A C 1
ATOM 708 O O . MET A 1 91 ? 28.164 37.720 19.699 1.00 27.49 91 MET A O 1
ATOM 713 N N . GLU A 1 92 ? 27.636 35.544 19.561 1.00 30.52 92 GLU A N 1
ATOM 714 C CA . GLU A 1 92 ? 26.868 35.558 20.799 1.00 32.75 92 GLU A CA 1
ATOM 715 C C . GLU A 1 92 ? 27.715 36.065 21.966 1.00 33.01 92 GLU A C 1
ATOM 716 O O . GLU A 1 92 ? 27.262 36.889 22.757 1.00 28.20 92 GLU A O 1
ATOM 722 N N . TYR A 1 93 ? 28.950 35.584 22.062 1.00 31.48 93 TYR A N 1
ATOM 723 C CA . TYR A 1 93 ? 29.836 35.995 23.141 1.00 28.81 93 TYR A CA 1
ATOM 724 C C . TYR A 1 93 ? 30.363 37.416 22.989 1.00 30.04 93 TYR A C 1
ATOM 725 O O . TYR A 1 93 ? 30.691 38.068 23.980 1.00 29.78 93 TYR A O 1
ATOM 734 N N . VAL A 1 94 ? 30.451 37.899 21.753 1.00 28.69 94 VAL A N 1
ATOM 735 C CA . VAL A 1 94 ? 30.910 39.262 21.523 1.00 30.71 94 VAL A CA 1
ATOM 736 C C . VAL A 1 94 ? 29.822 40.205 22.025 1.00 30.47 94 VAL A C 1
ATOM 737 O O . VAL A 1 94 ? 30.107 41.212 22.668 1.00 30.56 94 VAL A O 1
ATOM 741 N N . GLU A 1 95 ? 28.572 39.867 21.723 1.00 33.07 95 GLU A N 1
ATOM 742 C CA . GLU A 1 95 ? 27.438 40.668 22.157 1.00 36.52 95 GLU A CA 1
ATOM 743 C C . GLU A 1 95 ? 27.428 40.722 23.681 1.00 35.86 95 GLU A C 1
ATOM 744 O O . GLU A 1 95 ? 27.115 41.755 24.275 1.00 36.29 95 GLU A O 1
ATOM 750 N N . GLN A 1 96 ? 27.783 39.603 24.307 1.00 34.06 96 GLN A N 1
ATOM 751 C CA . GLN A 1 96 ? 27.846 39.522 25.761 1.00 32.61 96 GLN A CA 1
ATOM 752 C C . GLN A 1 96 ? 28.977 40.407 26.267 1.00 33.49 96 GLN A C 1
ATOM 753 O O . GLN A 1 96 ? 28.805 41.172 27.214 1.00 34.39 96 GLN A O 1
ATOM 759 N N . ALA A 1 97 ? 30.140 40.292 25.632 1.00 32.71 97 ALA A N 1
ATOM 760 C CA . ALA A 1 97 ? 31.302 41.089 26.010 1.00 31.36 97 ALA A CA 1
ATOM 761 C C . ALA A 1 97 ? 30.956 42.572 25.921 1.00 32.28 97 ALA A C 1
ATOM 762 O O . ALA A 1 97 ? 31.384 43.368 26.751 1.00 29.39 97 ALA A O 1
ATOM 764 N N . ILE A 1 98 ? 30.177 42.930 24.904 1.00 33.87 98 ILE A N 1
ATOM 765 C CA . ILE A 1 98 ? 29.765 44.313 24.702 1.00 35.74 98 ILE A CA 1
ATOM 766 C C . ILE A 1 98 ? 28.921 44.764 25.876 1.00 33.92 98 ILE A C 1
ATOM 767 O O . ILE A 1 98 ? 29.150 45.829 26.442 1.00 35.48 98 ILE A O 1
ATOM 772 N N . LYS A 1 99 ? 27.925 43.958 26.223 1.00 34.28 99 LYS A N 1
ATOM 773 C CA . LYS A 1 99 ? 27.034 44.278 27.334 1.00 39.37 99 LYS A CA 1
ATOM 774 C C . LYS A 1 99 ? 27.790 44.319 28.656 1.00 40.77 99 LYS A C 1
ATOM 775 O O . LYS A 1 99 ? 27.498 45.140 29.521 1.00 40.40 99 LYS A O 1
ATOM 781 N N . LYS A 1 100 ? 28.765 43.427 28.802 1.00 40.07 100 LYS A N 1
ATOM 782 C CA . LYS A 1 100 ? 29.570 43.344 30.017 1.00 36.48 100 LYS A CA 1
ATOM 783 C C . LYS A 1 100 ? 30.509 44.539 30.147 1.00 37.47 100 LYS A C 1
ATOM 784 O O . LYS A 1 100 ? 31.008 44.831 31.233 1.00 38.69 100 LYS A O 1
ATOM 790 N N . GLY A 1 101 ? 30.748 45.226 29.034 1.00 35.30 101 GLY A N 1
ATOM 791 C CA . GLY A 1 101 ? 31.627 46.381 29.055 1.00 32.30 101 GLY A CA 1
ATOM 792 C C . GLY A 1 101 ? 33.098 46.014 28.994 1.00 33.65 101 GLY A C 1
ATOM 793 O O . GLY A 1 101 ? 33.952 46.742 29.505 1.00 32.24 101 GLY A O 1
ATOM 794 N N . ALA A 1 102 ? 33.399 44.881 28.368 1.00 31.23 102 ALA A N 1
ATOM 795 C CA . ALA A 1 102 ? 34.779 44.425 28.239 1.00 30.89 102 ALA A CA 1
ATOM 796 C C . ALA A 1 102 ? 35.588 45.462 27.469 1.00 30.57 102 ALA A C 1
ATOM 797 O O . ALA A 1 102 ? 35.023 46.310 26.781 1.00 30.67 102 ALA A O 1
ATOM 799 N N . LYS A 1 103 ? 36.908 45.389 27.588 1.00 27.61 103 LYS A N 1
ATOM 800 C CA . LYS A 1 103 ? 37.797 46.326 26.909 1.00 26.91 103 LYS A CA 1
ATOM 801 C C . LYS A 1 103 ? 38.477 45.684 25.708 1.00 26.54 103 LYS A C 1
ATOM 802 O O . LYS A 1 103 ? 38.862 46.371 24.760 1.00 24.51 103 LYS A O 1
ATOM 808 N N . VAL A 1 104 ? 38.620 44.363 25.755 1.00 22.44 104 VAL A N 1
ATOM 809 C CA . VAL A 1 104 ? 39.290 43.630 24.686 1.00 22.01 104 VAL A CA 1
ATOM 810 C C . VAL A 1 104 ? 38.606 42.311 24.347 1.00 23.38 104 VAL A C 1
ATOM 811 O O . VAL A 1 104 ? 38.120 41.606 25.230 1.00 23.24 104 VAL A O 1
ATOM 815 N N . VAL A 1 105 ? 38.555 41.998 23.057 1.00 23.63 105 VAL A N 1
ATOM 816 C CA . VAL A 1 105 ? 38.005 40.732 22.597 1.00 21.58 105 VAL A CA 1
ATOM 817 C C . VAL A 1 105 ? 39.227 40.049 21.998 1.00 19.18 105 VAL A C 1
ATOM 818 O O . VAL A 1 105 ? 39.881 40.596 21.111 1.00 19.66 105 VAL A O 1
A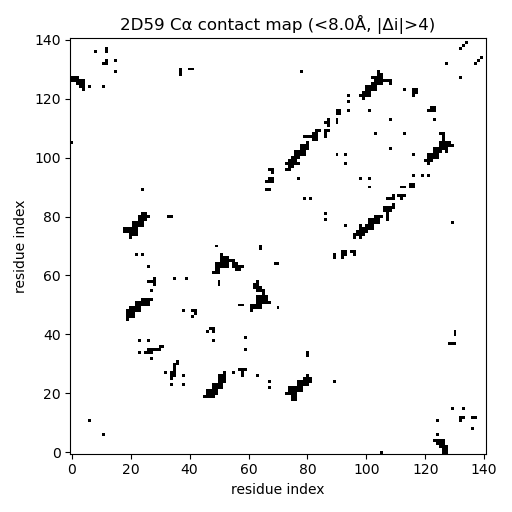TOM 822 N N . TRP A 1 106 ? 39.546 38.867 22.503 1.00 18.47 106 TRP A N 1
ATOM 823 C CA . TRP A 1 106 ? 40.710 38.138 22.032 1.00 17.00 106 TRP A CA 1
ATOM 824 C 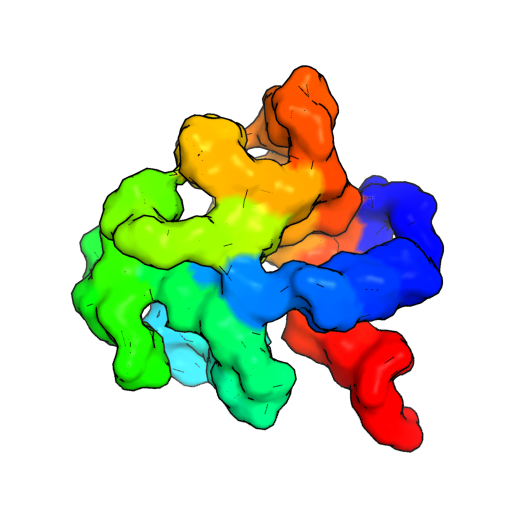C . TRP A 1 106 ? 40.311 36.844 21.333 1.00 16.21 106 TRP A C 1
ATOM 825 O O . TRP A 1 106 ? 39.847 35.904 21.975 1.00 18.68 106 TRP A O 1
ATOM 836 N N . PHE A 1 107 ? 40.489 36.809 20.014 1.00 17.01 107 PHE A N 1
ATOM 837 C CA . PHE A 1 107 ? 40.170 35.631 19.214 1.00 17.71 107 PHE A CA 1
ATOM 838 C C . PHE A 1 107 ? 41.374 34.695 19.168 1.00 20.48 107 PHE A C 1
ATOM 839 O O . PHE A 1 107 ? 42.405 35.024 18.580 1.00 18.10 107 PHE A O 1
ATOM 847 N N . GLN A 1 108 ? 41.248 33.531 19.795 1.00 16.13 108 GLN A N 1
ATOM 848 C CA . GLN A 1 108 ? 42.327 32.553 19.790 1.00 18.07 108 GLN A CA 1
ATOM 849 C C . GLN A 1 108 ? 42.382 31.929 18.392 1.00 17.70 108 GLN A C 1
ATOM 850 O O . GLN A 1 108 ? 41.532 32.208 17.546 1.00 20.29 108 GLN A O 1
ATOM 856 N N . TYR A 1 109 ? 43.378 31.087 18.151 1.00 19.62 109 TYR A N 1
ATOM 857 C CA . TYR A 1 109 ? 43.533 30.448 16.850 1.00 21.49 109 TYR A CA 1
ATOM 858 C C . TYR A 1 109 ? 42.270 29.742 16.352 1.00 23.28 109 TYR A C 1
ATOM 859 O O . TYR A 1 109 ? 41.590 29.046 17.107 1.00 24.42 109 TYR A O 1
ATOM 868 N N . ASN A 1 110 ? 41.969 29.946 15.073 1.00 24.48 110 ASN A N 1
ATOM 869 C CA . ASN A 1 110 ? 40.821 29.331 14.414 1.00 26.27 110 ASN A CA 1
ATOM 870 C C . ASN A 1 110 ? 39.461 29.641 15.036 1.00 25.60 110 ASN A C 1
ATOM 871 O O . ASN A 1 110 ? 38.589 28.774 15.083 1.00 25.74 110 ASN A O 1
ATOM 876 N N . THR A 1 111 ? 39.276 30.871 15.504 1.00 21.20 111 THR A N 1
ATOM 877 C CA . THR A 1 111 ? 38.003 31.268 16.102 1.00 20.10 111 THR A CA 1
ATOM 878 C C . THR A 1 111 ? 37.486 32.573 15.499 1.00 20.74 111 THR A C 1
ATOM 879 O O . THR A 1 111 ? 36.351 32.976 15.753 1.00 22.62 111 THR A O 1
ATOM 883 N N . TYR A 1 112 ? 38.312 33.230 14.694 1.00 21.27 112 TYR A N 1
ATOM 884 C CA . TYR A 1 112 ? 37.929 34.516 14.124 1.00 21.78 112 TYR A CA 1
ATOM 885 C C . TYR A 1 112 ? 36.751 34.536 13.150 1.00 23.23 112 TYR A C 1
ATOM 886 O O . TYR A 1 112 ? 36.662 33.720 12.232 1.00 24.80 112 TYR A O 1
ATOM 895 N N . ASN A 1 113 ? 35.852 35.490 13.374 1.00 21.84 113 ASN A N 1
ATOM 896 C CA . ASN A 1 113 ? 34.671 35.706 12.540 1.00 21.85 113 ASN A CA 1
ATOM 897 C C . ASN A 1 113 ? 34.644 37.214 12.312 1.00 22.89 113 ASN A C 1
ATOM 898 O O . ASN A 1 113 ? 34.594 37.982 13.272 1.00 23.74 113 ASN A O 1
ATOM 903 N N . ARG A 1 114 ? 34.681 37.647 11.055 1.00 22.24 114 ARG A N 1
ATOM 904 C CA . ARG A 1 114 ? 34.703 39.080 10.776 1.00 24.50 114 ARG A CA 1
ATOM 905 C C . ARG A 1 114 ? 33.459 39.844 11.214 1.00 25.07 114 ARG A C 1
ATOM 906 O O . ARG A 1 114 ? 33.552 41.005 11.604 1.00 25.24 114 ARG A O 1
ATOM 914 N N . GLU A 1 115 ? 32.297 39.204 11.155 1.00 27.64 115 GLU A N 1
ATOM 915 C CA . GLU A 1 115 ? 31.064 39.872 11.558 1.00 26.96 115 GLU A CA 1
ATOM 916 C C . GLU A 1 115 ? 31.066 40.163 13.058 1.00 28.04 115 GLU A C 1
ATOM 917 O O . GLU A 1 115 ? 30.723 41.265 13.486 1.00 28.66 115 GLU A O 1
ATOM 923 N N . ALA A 1 116 ? 31.459 39.172 13.852 1.00 25.95 116 ALA A N 1
ATOM 924 C CA . ALA A 1 116 ? 31.514 39.329 15.302 1.00 21.57 116 ALA A CA 1
ATOM 925 C C . ALA A 1 116 ? 32.569 40.367 15.679 1.00 26.05 116 ALA A C 1
ATOM 926 O O . ALA A 1 116 ? 32.363 41.184 16.577 1.00 26.12 116 ALA A O 1
ATOM 928 N N . SER A 1 117 ? 33.702 40.332 14.985 1.00 25.23 117 SER A N 1
ATOM 929 C CA . SER A 1 117 ? 34.785 41.272 15.243 1.00 23.25 117 SER A CA 1
ATOM 930 C C . SER A 1 117 ? 34.358 42.692 14.897 1.00 25.09 117 SER A C 1
ATOM 931 O O . SER A 1 117 ? 34.679 43.639 15.614 1.00 24.35 117 SER A O 1
ATOM 934 N N . LYS A 1 118 ? 33.629 42.835 13.795 1.00 25.94 118 LYS A N 1
ATOM 935 C CA . LYS A 1 118 ? 33.166 44.146 13.357 1.00 24.03 118 LYS A CA 1
ATOM 936 C C . LYS A 1 118 ? 32.263 44.784 14.407 1.00 26.53 118 LYS A C 1
ATOM 937 O O . LYS A 1 118 ? 32.418 45.957 14.738 1.00 30.13 118 LYS A O 1
ATOM 943 N N . LYS A 1 119 ? 31.324 44.005 14.933 1.00 28.99 119 LYS A N 1
ATOM 944 C CA . LYS A 1 119 ? 30.413 44.517 15.948 1.00 31.71 119 LYS A CA 1
ATOM 945 C C . LYS A 1 119 ? 31.207 44.949 17.175 1.00 29.79 119 LYS A C 1
ATOM 946 O O . LYS A 1 119 ? 30.959 46.011 17.748 1.00 31.51 119 LYS A O 1
ATOM 952 N N . ALA A 1 120 ? 32.174 44.127 17.568 1.00 29.25 120 ALA A N 1
ATOM 953 C CA . ALA A 1 120 ? 33.005 44.439 18.722 1.00 29.35 120 ALA A CA 1
ATOM 954 C C . ALA A 1 120 ? 33.759 45.744 18.489 1.00 26.91 120 ALA A C 1
ATOM 955 O O . ALA A 1 120 ? 33.833 46.597 19.372 1.00 28.37 120 ALA A O 1
ATOM 957 N N . ASP A 1 121 ? 34.318 45.893 17.291 1.00 26.97 121 ASP A N 1
ATOM 958 C CA . ASP A 1 121 ? 35.073 47.091 16.945 1.00 27.33 121 ASP A CA 1
ATOM 959 C C . ASP A 1 121 ? 34.191 48.333 16.950 1.00 29.38 121 ASP A C 1
ATOM 960 O O . ASP A 1 121 ? 34.585 49.376 17.465 1.00 35.32 121 ASP A O 1
ATOM 965 N N . GLU A 1 122 ? 32.999 48.219 16.374 1.00 32.33 122 GLU A N 1
ATOM 966 C CA . GLU A 1 122 ? 32.078 49.348 16.329 1.00 35.15 122 GLU A CA 1
ATOM 967 C C . GLU A 1 122 ? 31.633 49.741 17.735 1.00 37.26 122 GLU A C 1
ATOM 968 O O . GLU A 1 122 ? 31.164 50.858 17.958 1.00 37.08 122 GLU A O 1
ATOM 974 N N . ALA A 1 123 ? 31.787 48.821 18.682 1.00 32.61 123 ALA A N 1
ATOM 975 C CA . ALA A 1 123 ? 31.401 49.077 20.065 1.00 33.57 123 ALA A CA 1
ATOM 976 C C . ALA A 1 123 ? 32.556 49.654 20.879 1.00 31.84 123 ALA A C 1
ATOM 977 O O . ALA A 1 123 ? 32.409 49.920 22.074 1.00 34.65 123 ALA A O 1
ATOM 979 N N . GLY A 1 124 ? 33.704 49.841 20.234 1.00 28.94 124 GLY A N 1
ATOM 980 C CA . GLY A 1 124 ? 34.857 50.399 20.920 1.00 31.36 124 GLY A CA 1
ATOM 981 C C . GLY A 1 124 ? 35.784 49.377 21.552 1.00 32.11 124 GLY A C 1
ATOM 982 O O . GLY A 1 124 ? 36.716 49.739 22.268 1.00 34.67 124 GLY A O 1
ATOM 983 N N . LEU A 1 125 ? 35.534 48.099 21.289 1.00 30.41 125 LEU A N 1
ATOM 984 C CA . LEU A 1 125 ? 36.359 47.028 21.839 1.00 30.00 125 LEU A CA 1
ATOM 985 C C . LEU A 1 125 ? 37.646 46.851 21.052 1.00 27.38 125 LEU A C 1
ATOM 986 O O . LEU A 1 125 ? 37.640 46.871 19.822 1.00 28.62 125 LEU A O 1
ATOM 991 N N . ILE A 1 126 ? 38.751 46.682 21.770 1.00 25.71 126 ILE A N 1
ATOM 992 C CA . ILE A 1 126 ? 40.043 46.464 21.139 1.00 24.71 126 ILE A CA 1
ATOM 993 C C . ILE A 1 126 ? 40.023 45.019 20.657 1.00 23.19 126 ILE A C 1
ATOM 994 O O . ILE A 1 126 ? 39.521 44.144 21.357 1.00 21.49 126 ILE A O 1
ATOM 999 N N . ILE A 1 127 ? 40.569 44.770 19.471 1.00 22.10 127 ILE A N 1
ATOM 1000 C CA . ILE A 1 127 ? 40.567 43.424 18.914 1.00 22.23 127 ILE A CA 1
ATOM 1001 C C . ILE A 1 127 ? 41.946 42.791 18.759 1.00 22.36 127 ILE A C 1
ATOM 1002 O O . ILE A 1 127 ? 42.843 43.355 18.127 1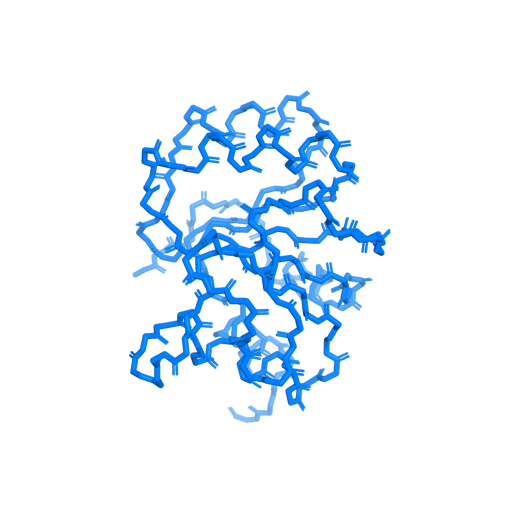.00 22.28 127 ILE A O 1
ATOM 1007 N N . VAL A 1 128 ? 42.114 41.622 19.366 1.00 21.85 128 VAL A N 1
ATOM 1008 C CA . VAL A 1 128 ? 43.348 40.862 19.238 1.00 19.59 128 VAL A CA 1
ATOM 1009 C C . VAL A 1 128 ? 42.841 39.632 18.502 1.00 21.85 128 VAL A C 1
ATOM 1010 O O . VAL A 1 128 ? 41.824 39.052 18.890 1.00 17.12 128 VAL A O 1
ATOM 1014 N N . ALA A 1 129 ? 43.512 39.246 17.425 1.00 22.03 129 ALA A N 1
ATOM 1015 C CA . ALA A 1 129 ? 43.028 38.105 16.662 1.00 20.07 129 ALA A CA 1
ATOM 1016 C C . ALA A 1 129 ? 44.095 37.187 16.098 1.00 21.79 129 ALA A C 1
ATOM 1017 O O . ALA A 1 129 ? 45.129 37.627 15.578 1.00 20.83 129 ALA A O 1
ATOM 1019 N N . ASN A 1 130 ? 43.805 35.895 16.198 1.00 18.27 130 ASN A N 1
ATOM 1020 C CA . ASN A 1 130 ? 44.683 34.836 15.734 1.00 19.79 130 ASN A CA 1
ATOM 1021 C C . ASN A 1 130 ? 46.026 34.850 16.453 1.00 18.31 130 ASN A C 1
ATOM 1022 O O . ASN A 1 130 ? 47.090 34.825 15.834 1.00 18.49 130 ASN A O 1
ATOM 1027 N N . ARG A 1 131 ? 45.944 34.915 17.778 1.00 15.16 131 ARG A N 1
ATOM 1028 C CA . ARG A 1 131 ? 47.097 34.889 18.667 1.00 15.33 131 ARG A CA 1
ATOM 1029 C C . ARG A 1 131 ? 46.614 34.089 19.872 1.00 15.90 131 ARG A C 1
ATOM 1030 O O . ARG A 1 131 ? 45.411 33.911 20.059 1.00 18.07 131 ARG A O 1
ATOM 1038 N N . CYS A 1 132 ? 47.546 33.611 20.683 1.00 14.26 132 CYS A N 1
ATOM 1039 C CA . CYS A 1 132 ? 47.202 32.860 21.879 1.00 14.52 132 CYS A CA 1
ATOM 1040 C C . CYS A 1 132 ? 47.697 33.649 23.086 1.00 15.01 132 CYS A C 1
ATOM 1041 O O . CYS A 1 132 ? 48.848 34.082 23.109 1.00 17.84 132 CYS A O 1
ATOM 1044 N N . MET A 1 133 ? 46.841 33.845 24.086 1.00 16.29 133 MET A N 1
ATOM 1045 C CA . MET A 1 133 ? 47.251 34.605 25.266 1.00 14.37 133 MET A CA 1
ATOM 1046 C C . MET A 1 133 ? 48.496 34.030 25.931 1.00 14.37 133 MET A C 1
ATOM 1047 O O . MET A 1 133 ? 49.355 34.776 26.396 1.00 17.45 133 MET A O 1
ATOM 1052 N N . MET A 1 134 ? 48.598 32.706 25.974 1.00 15.91 134 MET A N 1
ATOM 1053 C CA . MET A 1 134 ? 49.757 32.067 26.579 1.00 18.96 134 MET A CA 1
ATOM 1054 C C . MET A 1 134 ? 51.011 32.265 25.735 1.00 17.99 134 MET A C 1
ATOM 1055 O O . MET A 1 134 ? 52.066 32.640 26.255 1.00 21.32 134 MET A O 1
ATOM 1060 N N . ARG A 1 135 ? 50.896 31.994 24.437 1.00 15.90 135 ARG A N 1
ATOM 1061 C CA . ARG A 1 135 ? 52.021 32.143 23.527 1.00 19.46 135 ARG A CA 1
ATOM 1062 C C . ARG A 1 135 ? 52.555 33.571 23.561 1.00 19.44 135 ARG A C 1
ATOM 1063 O O . ARG A 1 135 ? 53.766 33.789 23.644 1.00 19.75 135 ARG A O 1
ATOM 1071 N N . GLU A 1 136 ? 51.647 34.539 23.485 1.00 16.81 136 GLU A N 1
ATOM 1072 C CA . GLU A 1 136 ? 52.038 35.947 23.506 1.00 16.56 136 GLU A CA 1
ATOM 1073 C C . GLU A 1 136 ? 52.694 36.312 24.832 1.00 17.63 136 GLU A C 1
ATOM 1074 O O . GLU A 1 136 ? 53.709 37.016 24.865 1.00 18.12 136 GLU A O 1
ATOM 1080 N N . HIS A 1 137 ? 52.125 35.832 25.932 1.00 14.54 137 HIS A N 1
ATOM 1081 C CA . HIS A 1 137 ? 52.690 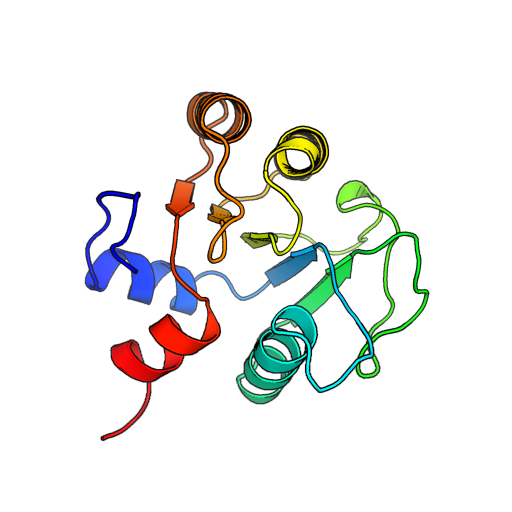36.134 27.236 1.00 17.88 137 HIS A CA 1
ATOM 1082 C C . HIS A 1 137 ? 54.102 35.570 27.337 1.00 21.84 137 HIS A C 1
ATOM 1083 O O . HIS A 1 137 ? 55.034 36.263 27.746 1.00 19.76 137 HIS A O 1
ATOM 1090 N N . GLU A 1 138 ? 54.262 34.312 26.945 1.00 18.51 138 GLU A N 1
ATOM 1091 C CA . GLU A 1 138 ? 55.568 33.671 26.994 1.00 20.17 138 GLU A CA 1
ATOM 1092 C C . GLU A 1 138 ? 56.635 34.411 26.195 1.00 22.68 138 GLU A C 1
ATOM 1093 O O . GLU A 1 138 ? 57.727 34.670 26.703 1.00 23.50 138 GLU A O 1
ATOM 1099 N N . ARG A 1 139 ? 56.324 34.754 24.949 1.00 21.00 139 ARG A N 1
ATOM 1100 C CA . ARG A 1 139 ? 57.307 35.423 24.101 1.00 19.62 139 ARG A CA 1
ATOM 1101 C C . ARG A 1 139 ? 57.503 36.914 24.359 1.00 24.85 139 ARG A C 1
ATOM 1102 O O . ARG A 1 139 ? 58.576 37.453 24.088 1.00 24.83 139 ARG A O 1
ATOM 1110 N N . LEU A 1 140 ? 56.487 37.582 24.894 1.00 21.06 140 LEU A N 1
ATOM 1111 C CA . LEU A 1 140 ? 56.595 39.016 25.147 1.00 22.49 140 LEU A CA 1
ATOM 1112 C C . LEU A 1 140 ? 56.965 39.393 26.574 1.00 22.88 140 LEU A C 1
ATOM 1113 O O . LEU A 1 140 ? 57.602 40.425 26.798 1.00 24.43 140 LEU A O 1
ATOM 1118 N N . LEU A 1 141 ? 56.575 38.567 27.539 1.00 22.00 141 LEU A N 1
ATOM 1119 C CA . LEU A 1 141 ? 56.859 38.859 28.940 1.00 21.76 141 LEU A CA 1
ATOM 1120 C C . LEU A 1 141 ? 57.654 37.764 29.650 1.00 27.97 141 LEU A C 1
ATOM 1121 O O . LEU A 1 141 ? 58.124 37.961 30.772 1.00 28.70 141 LEU A O 1
ATOM 1126 N N . GLY A 1 142 ? 57.801 36.616 28.996 1.00 25.74 142 GLY A N 1
ATOM 1127 C CA . GLY A 1 142 ? 58.534 35.510 29.586 1.00 29.39 142 GLY A CA 1
ATOM 1128 C C . GLY A 1 142 ? 60.040 35.642 29.459 1.00 32.30 142 GLY A C 1
ATOM 1129 O O . GLY A 1 142 ? 60.543 36.620 28.907 1.00 33.64 142 GLY A O 1
ATOM 1130 N N . GLU A 1 143 ? 60.762 34.649 29.971 1.00 34.95 143 GLU A N 1
ATOM 1131 C CA . GLU A 1 143 ? 62.220 34.650 29.924 1.00 34.20 143 GLU A CA 1
ATOM 1132 C C . GLU A 1 143 ? 62.774 33.967 28.674 1.00 37.99 143 GLU A C 1
ATOM 1133 O O . GLU A 1 143 ? 62.017 33.448 27.851 1.00 36.38 143 GLU A O 1
ATOM 1139 N N . LYS A 1 144 ? 64.100 33.984 28.550 1.00 41.57 144 LYS A N 1
ATOM 1140 C CA . LYS A 1 144 ? 64.827 33.386 27.428 1.00 48.00 144 LYS A CA 1
ATOM 1141 C C . LYS A 1 144 ? 64.005 32.394 26.611 1.00 51.94 144 LYS A C 1
ATOM 1142 O O . LYS A 1 144 ? 63.810 32.643 25.399 1.00 59.55 144 LYS A O 1
#

Secondary structure (DSSP, 8-state):
---SS---HHHHHHHHHH--EEEEET--S-TTSHHHHHHHHHHHTT-EEEEE-TT-SEETTEEPBSSGGG-SS--SEEEE-S-HHHHHHHHHHHHHHT-SEEEE-TT---HHHHHHHHHTT-EEEES--HHHHHHHHHS--

Organism: Pyrococcus horikoshii (strain ATCC 700860 / DSM 12428 / JCM 9974 / NBRC 100139 / OT-3) (NCBI:txid70601)

Radius of gyration: 13.57 Å; Cα contacts (8 Å, |Δi|>4): 284; chains: 1; bounding box: 38×32×30 Å

B-factor: mean 28.59, std 10.29, range [13.56, 68.36]

Solvent-accessible surface area: 7568 Å² total; per-residue (Å²): 122,205,68,87,23,81,54,77,64,120,58,0,76,73,10,0,58,140,43,77,31,0,0,0,0,16,0,6,60,96,101,120,127,95,6,7,67,3,0,110,27,0,54,116,82,61,7,59,0,22,0,0,19,84,169,65,148,113,1,67,65,77,133,5,24,71,22,0,86,73,3,102,58,133,6,40,0,0,0,0,31,14,119,49,181,78,0,51,75,17,0,74,32,0,49,161,44,45,6,114,0,0,0,0,6,53,131,5,65,33,146,90,0,3,106,81,0,87,132,50,63,13,66,31,0,0,26,10,10,0,39,119,8,17,80,120,15,71,40,171,265

CATH classification: 3.40.50.720